Protein AF-A0A134CHR6-F1 (afdb_monomer_lite)

Radius of gyration: 23.09 Å; chains: 1; bounding box: 56×36×62 Å

pLDDT: mean 74.81, std 18.16, range [33.66, 97.81]

Sequence (173 aa):
MKSKNNFKIGDRVRVVSLPNSFNTENSKIRPGMTGTVKEIIKGCIGIEFDEYMGGHDGNSWLWSGKKGYCWNVTYECLEKIDKMKKEVIEETKAERIGTDKEVINHPSHYTSGKVECIDAIESATNRLQGLEAVCTANIIKYVWRWKFKNGVEDLEKASWYLNKLIEQAKGEK

Secondary structure (DSSP, 8-state):
--------TT-EEEE----TT---TT----TT-EEEEEEEETTEEEEEESS--S-BS--TTT--PPTTTEEEEEGGGEEE--HHHHHHHHHHHHTT---HHHHHHS-TTT-SSSS-HHHHHHHHHTT--HHHHHHHHHHHHHHHHGGGTTTHHHHHHHHHHHHHHHHHHHH--

Structure (mmCIF, N/CA/C/O backbone):
data_AF-A0A134CHR6-F1
#
_entry.id   AF-A0A134CHR6-F1
#
loop_
_atom_site.group_PDB
_atom_site.id
_atom_site.type_symbol
_atom_site.label_atom_id
_atom_site.label_alt_id
_atom_site.label_comp_id
_atom_site.label_asym_id
_atom_site.label_entity_id
_atom_site.label_seq_id
_atom_site.pdbx_PDB_ins_code
_atom_site.Cartn_x
_atom_site.Cartn_y
_atom_site.Cartn_z
_atom_site.occupancy
_atom_site.B_iso_or_equiv
_atom_site.auth_seq_id
_atom_site.auth_comp_id
_atom_site.auth_asym_id
_atom_site.auth_atom_id
_atom_site.pdbx_PDB_model_num
ATOM 1 N N . MET A 1 1 ? 16.343 -25.134 -1.761 1.00 33.66 1 MET A N 1
ATOM 2 C CA . MET A 1 1 ? 16.947 -24.877 -3.089 1.00 33.66 1 MET A CA 1
ATOM 3 C C . MET A 1 1 ? 15.904 -24.208 -3.976 1.00 33.66 1 MET A C 1
ATOM 5 O O . MET A 1 1 ? 15.005 -24.896 -4.437 1.00 33.66 1 MET A O 1
ATOM 9 N N . LYS A 1 2 ? 15.948 -22.878 -4.149 1.00 36.88 2 LYS A N 1
ATOM 10 C CA . LYS A 1 2 ? 15.078 -22.187 -5.120 1.00 36.88 2 LYS A CA 1
ATOM 11 C C . LYS A 1 2 ? 15.590 -22.487 -6.534 1.00 36.88 2 LYS A C 1
ATOM 13 O O . LYS A 1 2 ? 16.799 -22.498 -6.756 1.00 36.88 2 LYS A O 1
ATOM 18 N N . SER A 1 3 ? 14.675 -22.834 -7.436 1.00 38.84 3 SER A N 1
ATOM 19 C CA . SER A 1 3 ? 14.962 -23.314 -8.788 1.00 38.84 3 SER A CA 1
ATOM 20 C C . SER A 1 3 ? 15.835 -22.335 -9.566 1.00 38.84 3 SER A C 1
ATOM 22 O O . SER A 1 3 ? 15.610 -21.129 -9.529 1.00 38.84 3 SER A O 1
ATOM 24 N N . LYS A 1 4 ? 16.812 -22.872 -10.302 1.00 47.97 4 LYS A N 1
ATOM 25 C CA . LYS A 1 4 ? 17.624 -22.134 -11.272 1.00 47.97 4 LYS A CA 1
ATOM 26 C C . LYS A 1 4 ? 16.699 -21.399 -12.251 1.00 47.97 4 LYS A C 1
ATOM 28 O O . LYS A 1 4 ? 16.088 -22.033 -13.108 1.00 47.97 4 LYS A O 1
ATOM 33 N N . ASN A 1 5 ? 16.588 -20.077 -12.126 1.00 59.72 5 ASN A N 1
ATOM 34 C CA . ASN A 1 5 ? 15.991 -19.244 -13.165 1.00 59.72 5 ASN A CA 1
ATOM 35 C C . ASN A 1 5 ? 16.893 -19.352 -14.406 1.00 59.72 5 ASN A C 1
ATOM 37 O O . ASN A 1 5 ? 17.971 -18.766 -14.458 1.00 59.72 5 ASN A O 1
ATOM 41 N N . ASN A 1 6 ? 16.492 -20.168 -15.384 1.00 74.44 6 ASN A N 1
ATOM 42 C CA . ASN A 1 6 ? 17.239 -20.374 -16.628 1.00 74.44 6 ASN A CA 1
ATOM 43 C C . ASN A 1 6 ? 17.055 -19.165 -17.556 1.00 74.44 6 ASN A C 1
ATOM 45 O O . ASN A 1 6 ? 16.192 -19.192 -18.436 1.00 74.44 6 ASN A O 1
ATOM 49 N N . PHE A 1 7 ? 17.824 -18.098 -17.353 1.00 84.44 7 PHE A N 1
ATOM 50 C CA . PHE A 1 7 ? 17.874 -16.951 -18.266 1.00 84.44 7 PHE A CA 1
ATOM 51 C C . PHE A 1 7 ? 18.529 -17.317 -19.603 1.00 84.44 7 PHE A C 1
ATOM 53 O O . PHE A 1 7 ? 19.385 -18.199 -19.669 1.00 84.44 7 PHE A O 1
ATOM 60 N N . LYS A 1 8 ? 18.105 -16.644 -20.670 1.00 88.19 8 LYS A N 1
ATOM 61 C CA . LYS A 1 8 ? 18.651 -16.741 -22.026 1.00 88.19 8 LYS A CA 1
ATOM 62 C C . LYS A 1 8 ? 18.978 -15.344 -22.545 1.00 88.19 8 LYS A C 1
ATOM 64 O O . LYS A 1 8 ? 18.344 -14.366 -22.156 1.00 88.19 8 LYS A O 1
ATOM 69 N N . ILE A 1 9 ? 19.954 -15.258 -23.447 1.00 86.44 9 ILE A N 1
ATOM 70 C CA . ILE A 1 9 ? 20.222 -14.025 -24.195 1.00 86.44 9 ILE A CA 1
ATOM 71 C C . ILE A 1 9 ? 18.943 -13.615 -24.936 1.00 86.44 9 ILE A C 1
ATOM 73 O O . ILE A 1 9 ? 18.289 -14.447 -25.562 1.00 86.44 9 ILE A O 1
ATOM 77 N N . GLY A 1 10 ? 18.582 -12.339 -24.829 1.00 85.75 10 GLY A N 1
ATOM 78 C CA . GLY A 1 10 ? 17.349 -11.768 -25.365 1.00 85.75 10 GLY A CA 1
ATOM 79 C C . GLY A 1 10 ? 16.171 -11.766 -24.388 1.00 85.75 10 GLY A C 1
ATOM 80 O O . GLY A 1 10 ? 15.180 -11.087 -24.660 1.00 85.75 10 GLY A O 1
ATOM 81 N N . ASP A 1 11 ? 16.261 -12.456 -23.245 1.00 89.94 11 ASP A N 1
ATOM 82 C CA . ASP A 1 11 ? 15.199 -12.407 -22.241 1.00 89.94 11 ASP A CA 1
ATOM 83 C C . ASP A 1 11 ? 15.033 -10.985 -21.701 1.00 89.94 11 ASP A C 1
ATOM 85 O O . ASP A 1 11 ? 15.998 -10.279 -21.389 1.00 89.94 11 ASP A O 1
ATOM 89 N N . ARG A 1 12 ? 13.776 -10.579 -21.538 1.00 91.06 12 ARG A N 1
ATOM 90 C CA . ARG A 1 12 ? 13.424 -9.367 -20.808 1.00 91.06 12 ARG A CA 1
ATOM 91 C C . ARG A 1 12 ? 13.438 -9.671 -19.325 1.00 91.06 12 ARG A C 1
ATOM 93 O O . ARG A 1 12 ? 12.853 -10.662 -18.894 1.00 91.06 12 ARG A O 1
ATOM 100 N N . VAL A 1 13 ? 14.093 -8.820 -18.551 1.00 88.94 13 VAL A N 1
ATOM 101 C CA . VAL A 1 13 ? 14.262 -9.022 -17.113 1.00 88.94 13 VAL A CA 1
ATOM 102 C C . VAL A 1 13 ? 13.966 -7.754 -16.333 1.00 88.94 13 VAL A C 1
ATOM 104 O O . VAL A 1 13 ? 14.090 -6.643 -16.853 1.00 88.94 13 VAL A O 1
ATOM 107 N N . ARG A 1 14 ? 13.548 -7.938 -15.083 1.00 89.38 14 ARG A N 1
ATOM 108 C CA . ARG A 1 14 ? 13.320 -6.883 -14.098 1.00 89.38 14 ARG A CA 1
ATOM 109 C C . ARG A 1 14 ? 14.207 -7.123 -12.885 1.00 89.38 14 ARG A C 1
ATOM 111 O O . ARG A 1 14 ? 14.271 -8.248 -12.394 1.00 89.38 14 ARG A O 1
ATOM 118 N N . VAL A 1 15 ? 14.826 -6.062 -12.379 1.00 85.25 15 VAL A N 1
ATOM 119 C CA . VAL A 1 15 ? 15.524 -6.079 -11.089 1.00 85.25 15 VAL A CA 1
ATOM 120 C C . VAL A 1 15 ? 14.487 -6.107 -9.971 1.00 85.25 15 VAL A C 1
ATOM 122 O O . VAL A 1 15 ? 13.649 -5.212 -9.894 1.00 85.25 15 VAL A O 1
ATOM 125 N N . VAL A 1 16 ? 14.517 -7.116 -9.108 1.00 82.50 16 VAL A N 1
ATOM 126 C CA . VAL A 1 16 ? 13.544 -7.280 -8.009 1.00 82.50 16 VAL A CA 1
ATOM 127 C C . VAL A 1 16 ? 14.128 -7.015 -6.631 1.00 82.50 16 VAL A C 1
ATOM 129 O O . VAL A 1 16 ? 13.401 -6.658 -5.709 1.00 82.50 16 VAL A O 1
ATOM 132 N N . SER A 1 17 ? 15.441 -7.139 -6.489 1.00 78.75 17 SER A N 1
ATOM 133 C CA . SER A 1 17 ? 16.155 -6.879 -5.244 1.00 78.75 17 SER A CA 1
ATOM 134 C C . SER A 1 17 ? 17.590 -6.470 -5.553 1.00 78.75 17 SER A C 1
ATOM 136 O O . SER A 1 17 ? 18.108 -6.774 -6.626 1.00 78.75 17 SER A O 1
ATOM 138 N N . LEU A 1 18 ? 18.236 -5.782 -4.614 1.00 68.25 18 LEU A N 1
ATOM 139 C CA . LEU A 1 18 ? 19.672 -5.521 -4.642 1.00 68.25 18 LEU A CA 1
ATOM 140 C C . LEU A 1 18 ? 20.262 -5.965 -3.294 1.00 68.25 18 LEU A C 1
ATOM 142 O O . LEU A 1 18 ? 19.664 -5.665 -2.259 1.00 68.25 18 LEU A O 1
ATOM 146 N N . PRO A 1 19 ? 21.390 -6.692 -3.265 1.00 58.78 19 PRO A N 1
ATOM 147 C CA . PRO A 1 19 ? 22.106 -6.990 -2.034 1.00 58.78 19 PRO A CA 1
ATOM 148 C C . PRO A 1 19 ? 22.611 -5.694 -1.394 1.00 58.78 19 PRO A C 1
ATOM 150 O O . PRO A 1 19 ? 23.057 -4.793 -2.099 1.00 58.78 19 PRO A O 1
ATOM 153 N N . ASN A 1 20 ? 22.647 -5.636 -0.062 1.00 49.12 20 ASN A N 1
ATOM 154 C CA . ASN A 1 20 ? 23.158 -4.480 0.693 1.00 49.12 20 ASN A CA 1
ATOM 155 C C . ASN A 1 20 ? 24.621 -4.102 0.363 1.00 49.12 20 ASN A C 1
ATOM 157 O O . ASN A 1 20 ? 25.067 -3.020 0.726 1.00 49.12 20 ASN A O 1
ATOM 161 N N . SER A 1 21 ? 25.370 -4.971 -0.326 1.00 49.97 21 SER A N 1
ATOM 162 C CA . SER A 1 21 ? 26.741 -4.736 -0.795 1.00 49.97 21 SER A CA 1
ATOM 163 C C . SER A 1 21 ? 26.839 -4.200 -2.232 1.00 49.97 21 SER A C 1
ATOM 165 O O . SER A 1 21 ? 27.949 -4.040 -2.736 1.00 49.97 21 SER A O 1
ATOM 167 N N . PHE A 1 22 ? 25.721 -3.924 -2.916 1.00 51.16 22 PHE A N 1
ATOM 168 C CA . PHE A 1 22 ? 25.711 -3.229 -4.211 1.00 51.16 22 PHE A CA 1
ATOM 169 C C . PHE A 1 22 ? 25.930 -1.726 -3.999 1.00 51.16 22 PHE A C 1
ATOM 171 O O . PHE A 1 22 ? 25.052 -0.903 -4.238 1.00 51.16 22 PHE A O 1
ATOM 178 N N . ASN A 1 23 ? 27.119 -1.364 -3.520 1.00 49.62 23 ASN A N 1
ATOM 179 C CA . ASN A 1 23 ? 27.569 0.017 -3.527 1.00 49.62 23 ASN A CA 1
ATOM 180 C C . ASN A 1 23 ? 28.508 0.188 -4.716 1.00 49.62 23 ASN A C 1
ATOM 182 O O . ASN A 1 23 ? 29.703 -0.085 -4.654 1.00 49.62 23 ASN A O 1
ATOM 186 N N . THR A 1 24 ? 27.930 0.546 -5.852 1.00 49.75 24 THR A N 1
ATOM 187 C CA . THR A 1 24 ? 28.692 0.921 -7.036 1.00 49.75 24 THR A CA 1
ATOM 188 C C . THR A 1 24 ? 28.584 2.428 -7.097 1.00 49.75 24 THR A C 1
ATOM 190 O O . THR A 1 24 ? 27.544 2.932 -7.509 1.00 49.75 24 THR A O 1
ATOM 193 N N . GLU A 1 25 ? 29.613 3.143 -6.649 1.00 50.12 25 GLU A N 1
ATOM 194 C CA . GLU A 1 25 ? 29.590 4.604 -6.457 1.00 50.12 25 GLU A CA 1
ATOM 195 C C . GLU A 1 25 ? 29.125 5.403 -7.697 1.00 50.12 25 GLU A C 1
ATOM 197 O O . GLU A 1 25 ? 28.752 6.564 -7.571 1.00 50.12 25 GLU A O 1
ATOM 202 N N . ASN A 1 26 ? 29.047 4.769 -8.878 1.00 54.59 26 ASN A N 1
ATOM 203 C CA . ASN A 1 26 ? 28.579 5.374 -10.125 1.00 54.59 26 ASN A CA 1
ATOM 204 C C . ASN A 1 26 ? 27.317 4.758 -10.763 1.00 54.59 26 ASN A C 1
ATOM 206 O O . ASN A 1 26 ? 26.737 5.402 -11.640 1.00 54.59 26 ASN A O 1
ATOM 210 N N . SER A 1 27 ? 26.859 3.562 -10.357 1.00 61.19 27 SER A N 1
ATOM 211 C CA . SER A 1 27 ? 25.683 2.925 -10.979 1.00 61.19 27 SER A CA 1
ATOM 212 C C . SER A 1 27 ? 24.412 3.115 -10.135 1.00 61.19 27 SER A C 1
ATOM 214 O O . SER A 1 27 ? 24.377 2.806 -8.948 1.00 61.19 27 SER A O 1
ATOM 216 N N . LYS A 1 28 ? 23.353 3.652 -10.753 1.00 76.44 28 LYS A N 1
ATOM 217 C CA . LYS A 1 28 ? 22.055 4.023 -10.153 1.00 76.44 28 LYS A CA 1
ATOM 218 C C . LYS A 1 28 ? 21.001 2.918 -10.292 1.00 76.44 28 LYS A C 1
ATOM 220 O O . LYS A 1 28 ? 19.813 3.201 -10.484 1.00 76.44 28 LYS A O 1
ATOM 225 N N . ILE A 1 29 ? 21.433 1.660 -10.264 1.00 77.56 29 ILE A N 1
ATOM 226 C CA . ILE A 1 29 ? 20.526 0.518 -10.400 1.00 77.56 29 ILE A CA 1
ATOM 227 C C . ILE A 1 29 ? 19.590 0.480 -9.193 1.00 77.56 29 ILE A C 1
ATOM 229 O O . ILE A 1 29 ? 20.018 0.659 -8.056 1.00 77.56 29 ILE A O 1
ATOM 233 N N . ARG A 1 30 ? 18.301 0.246 -9.443 1.00 81.19 30 ARG A N 1
ATOM 234 C CA . ARG A 1 30 ? 17.261 0.165 -8.410 1.00 81.19 30 ARG A CA 1
ATOM 235 C C . ARG A 1 30 ? 16.248 -0.937 -8.731 1.00 81.19 30 ARG A C 1
ATOM 237 O O . ARG A 1 30 ? 16.052 -1.247 -9.913 1.00 81.19 30 ARG A O 1
ATOM 244 N N . PRO A 1 31 ? 15.580 -1.521 -7.719 1.00 82.88 31 PRO A N 1
ATOM 245 C CA . PRO A 1 31 ? 14.458 -2.422 -7.955 1.00 82.88 31 PRO A CA 1
ATOM 246 C C . PRO A 1 31 ? 13.408 -1.783 -8.874 1.00 82.88 31 PRO A C 1
ATOM 248 O O . PRO A 1 31 ? 13.151 -0.582 -8.812 1.00 82.88 31 PRO A O 1
ATOM 251 N N . GLY A 1 32 ? 12.819 -2.588 -9.753 1.00 80.19 32 GLY A N 1
ATOM 252 C CA . GLY A 1 32 ? 11.858 -2.170 -10.770 1.00 80.19 32 GLY A CA 1
ATOM 253 C C . GLY A 1 32 ? 12.470 -1.869 -12.139 1.00 80.19 32 GLY A C 1
ATOM 254 O O . GLY A 1 32 ? 11.745 -1.953 -13.129 1.00 80.19 32 GLY A O 1
ATOM 255 N N . MET A 1 33 ? 13.778 -1.592 -12.229 1.00 87.12 33 MET A N 1
ATOM 256 C CA . MET A 1 33 ? 14.431 -1.346 -13.520 1.00 87.12 33 MET A CA 1
ATOM 257 C C . MET A 1 33 ? 14.356 -2.571 -14.428 1.00 87.12 33 MET A C 1
ATOM 259 O O . MET A 1 33 ? 14.527 -3.709 -13.981 1.00 87.12 33 MET A O 1
ATOM 263 N N . THR A 1 34 ? 14.116 -2.327 -15.712 1.00 91.31 34 THR A N 1
ATOM 264 C CA . THR A 1 34 ? 13.988 -3.368 -16.727 1.00 91.31 34 THR A CA 1
ATOM 265 C C . THR A 1 34 ? 15.083 -3.265 -17.774 1.00 91.31 34 THR A C 1
ATOM 267 O O . THR A 1 34 ? 15.649 -2.199 -18.021 1.00 91.31 34 THR A O 1
ATOM 270 N N . GLY A 1 35 ? 15.399 -4.402 -18.376 1.00 90.19 35 GLY A N 1
ATOM 271 C CA . GLY A 1 35 ? 16.420 -4.486 -19.402 1.00 90.19 35 GLY A CA 1
ATOM 272 C C . GLY A 1 35 ? 16.366 -5.803 -20.151 1.00 90.19 35 GLY A C 1
ATOM 273 O O . GLY A 1 35 ? 15.500 -6.655 -19.914 1.00 90.19 35 GLY A O 1
ATOM 274 N N . THR A 1 36 ? 17.291 -5.949 -21.085 1.00 91.62 36 THR A N 1
ATOM 275 C CA . THR A 1 36 ? 17.437 -7.150 -21.903 1.00 91.62 36 THR A CA 1
ATOM 276 C C . THR A 1 36 ? 18.726 -7.854 -21.518 1.00 91.62 36 THR A C 1
ATOM 278 O O . THR A 1 36 ? 19.791 -7.234 -21.507 1.00 91.62 36 THR A O 1
ATOM 281 N N . VAL A 1 37 ? 18.636 -9.150 -21.227 1.00 89.75 37 VAL A N 1
ATOM 282 C CA . VAL A 1 37 ? 19.809 -10.003 -21.015 1.00 89.75 37 VAL A CA 1
ATOM 283 C C . VAL A 1 37 ? 20.589 -10.076 -22.311 1.00 89.75 37 VAL A C 1
ATOM 285 O O . VAL A 1 37 ? 20.023 -10.478 -23.329 1.00 89.75 37 VAL A O 1
ATOM 288 N N . LYS A 1 38 ? 21.881 -9.755 -22.295 1.00 87.81 38 LYS A N 1
ATOM 289 C CA . LYS A 1 38 ? 22.722 -10.045 -23.463 1.00 87.81 38 LYS A CA 1
ATOM 290 C C . LYS A 1 38 ? 24.043 -10.720 -23.177 1.00 87.81 38 LYS A C 1
ATOM 292 O O . LYS A 1 38 ? 24.692 -11.165 -24.115 1.00 87.81 38 LYS A O 1
ATOM 297 N N . GLU A 1 39 ? 24.372 -10.914 -21.910 1.00 84.25 39 GLU A N 1
ATOM 298 C CA . GLU A 1 39 ? 25.486 -11.767 -21.535 1.00 84.25 39 GLU A CA 1
ATOM 299 C C . GLU A 1 39 ? 25.092 -12.632 -20.341 1.00 84.25 39 GLU A C 1
ATOM 301 O O . GLU A 1 39 ? 24.403 -12.181 -19.426 1.00 84.25 39 GLU A O 1
ATOM 306 N N . ILE A 1 40 ? 25.507 -13.896 -20.357 1.00 82.38 40 ILE A N 1
ATOM 307 C CA . ILE A 1 40 ? 25.319 -14.814 -19.235 1.00 82.38 40 ILE A CA 1
ATOM 308 C C . ILE A 1 40 ? 26.694 -15.342 -18.868 1.00 82.38 40 ILE A C 1
ATOM 310 O O . ILE A 1 40 ? 27.292 -16.128 -19.600 1.00 82.38 40 ILE A O 1
ATOM 314 N N . ILE A 1 41 ? 27.183 -14.899 -17.720 1.00 76.50 41 ILE A N 1
ATOM 315 C CA . ILE A 1 41 ? 28.463 -15.294 -17.147 1.00 76.50 41 ILE A CA 1
ATOM 316 C C . ILE A 1 41 ? 28.153 -16.169 -15.930 1.00 76.50 41 ILE A C 1
ATOM 318 O O . ILE A 1 41 ? 27.091 -16.067 -15.312 1.00 76.50 41 ILE A O 1
ATOM 322 N N . LYS A 1 42 ? 29.057 -17.074 -15.556 1.00 72.25 42 LYS A N 1
ATOM 323 C CA . LYS A 1 42 ? 28.864 -17.936 -14.383 1.00 72.25 42 LYS A CA 1
ATOM 324 C C . LYS A 1 42 ? 28.663 -17.084 -13.114 1.00 72.25 42 LYS A C 1
ATOM 326 O O . LYS A 1 42 ? 29.626 -16.572 -12.559 1.00 72.25 42 LYS A O 1
ATOM 331 N N . GLY A 1 43 ? 27.411 -16.956 -12.667 1.00 68.06 43 GLY A N 1
ATOM 332 C CA . GLY A 1 43 ? 27.010 -16.201 -11.471 1.00 68.06 43 GLY A CA 1
ATOM 333 C C . GLY A 1 43 ? 26.480 -14.780 -11.719 1.00 68.06 43 GLY A C 1
ATOM 334 O O . GLY A 1 43 ? 25.839 -14.230 -10.824 1.00 68.06 43 GLY A O 1
ATOM 335 N N . CYS A 1 44 ? 26.652 -14.215 -12.919 1.00 76.69 44 CYS A N 1
ATOM 336 C CA . CYS A 1 44 ? 26.243 -12.846 -13.255 1.00 76.69 44 CYS A CA 1
ATOM 337 C C . CYS A 1 44 ? 25.574 -12.775 -14.631 1.00 76.69 44 CYS A C 1
ATOM 339 O O . CYS A 1 44 ? 25.899 -13.530 -15.543 1.00 76.69 44 CYS A O 1
ATOM 341 N N . ILE A 1 45 ? 24.657 -11.832 -14.795 1.00 84.44 45 ILE A N 1
ATOM 342 C CA . ILE A 1 45 ? 23.917 -11.596 -16.030 1.00 84.44 45 ILE A CA 1
ATOM 343 C C . ILE A 1 45 ? 24.192 -10.166 -16.476 1.00 84.44 45 ILE A C 1
ATOM 345 O O . ILE A 1 45 ? 23.891 -9.219 -15.749 1.00 84.44 45 ILE A O 1
ATOM 349 N N . GLY A 1 46 ? 24.764 -10.026 -17.667 1.00 86.62 46 GLY A N 1
ATOM 350 C CA . GLY A 1 46 ? 24.960 -8.745 -18.325 1.00 86.62 46 GLY A CA 1
ATOM 351 C C . GLY A 1 46 ? 23.644 -8.270 -18.920 1.00 86.62 46 GLY A C 1
ATOM 352 O O . GLY A 1 46 ? 23.048 -8.942 -19.771 1.00 86.62 46 GLY A O 1
ATOM 353 N N . ILE A 1 47 ? 23.184 -7.114 -18.456 1.00 86.94 47 ILE A N 1
ATOM 354 C CA . ILE A 1 47 ? 21.911 -6.513 -18.846 1.00 86.94 47 ILE A CA 1
ATOM 355 C C . ILE A 1 47 ? 22.177 -5.162 -19.486 1.00 86.94 47 ILE A C 1
ATOM 357 O O . ILE A 1 47 ? 22.891 -4.336 -18.923 1.00 86.94 47 ILE A O 1
ATOM 361 N N . GLU A 1 48 ? 21.549 -4.931 -20.635 1.00 89.75 48 GLU A N 1
ATOM 362 C CA . GLU A 1 48 ? 21.351 -3.585 -21.169 1.00 89.75 48 GLU A CA 1
ATOM 363 C C . GLU A 1 48 ? 19.995 -3.079 -20.683 1.00 89.75 48 GLU A C 1
ATOM 365 O O . GLU A 1 48 ? 18.945 -3.605 -21.067 1.00 89.75 48 GLU A O 1
ATOM 370 N N . PHE A 1 49 ? 20.030 -2.104 -19.784 1.00 89.19 49 PHE A N 1
ATOM 371 C CA . PHE A 1 49 ? 18.856 -1.468 -19.210 1.00 89.19 49 PHE A CA 1
ATOM 372 C C . PHE A 1 49 ? 18.173 -0.553 -20.221 1.00 89.19 49 PHE A C 1
ATOM 374 O O . PHE A 1 49 ? 18.809 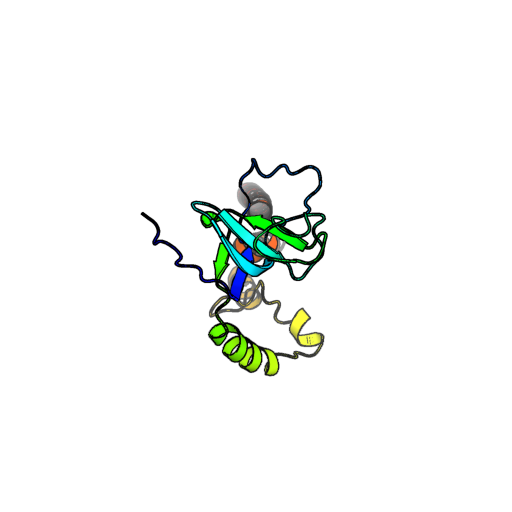0.006 -21.114 1.00 89.19 49 PHE A O 1
ATOM 381 N N . ASP A 1 50 ? 16.865 -0.376 -20.056 1.00 87.00 50 ASP A N 1
ATOM 382 C CA . ASP A 1 50 ? 16.109 0.563 -20.891 1.00 87.00 50 ASP A CA 1
ATOM 383 C C . ASP A 1 50 ? 16.392 2.020 -20.505 1.00 87.00 50 ASP A C 1
ATOM 385 O O . ASP A 1 50 ? 16.301 2.922 -21.335 1.00 87.00 50 ASP A O 1
ATOM 389 N N . GLU A 1 51 ? 16.748 2.239 -19.239 1.00 85.81 51 GLU A N 1
ATOM 390 C CA . GLU A 1 51 ? 17.046 3.546 -18.668 1.00 85.81 51 GLU A CA 1
ATOM 391 C C . GLU A 1 51 ? 18.536 3.694 -18.367 1.00 85.81 51 GLU A C 1
ATOM 393 O O . GLU A 1 51 ? 19.216 2.738 -17.983 1.00 85.81 51 GLU A O 1
ATOM 398 N N . TYR A 1 52 ? 19.030 4.927 -18.491 1.00 83.31 52 TYR A N 1
ATOM 399 C CA . TYR A 1 52 ? 20.398 5.262 -18.125 1.00 83.31 52 TYR A CA 1
ATOM 400 C C . TYR A 1 52 ? 20.595 5.043 -16.628 1.00 83.31 52 TYR A C 1
ATOM 402 O O . TYR A 1 52 ? 19.875 5.615 -15.805 1.00 83.31 52 TYR A O 1
ATOM 410 N N . MET A 1 53 ? 21.608 4.262 -16.267 1.00 82.19 53 MET A N 1
ATOM 411 C CA . MET A 1 53 ? 21.948 4.012 -14.867 1.00 82.19 53 MET A CA 1
ATOM 412 C C . MET A 1 53 ? 23.405 4.340 -14.538 1.00 82.19 53 MET A C 1
ATOM 414 O O . MET A 1 53 ? 23.826 4.074 -13.425 1.00 82.19 53 MET A O 1
ATOM 418 N N . GLY A 1 54 ? 24.171 4.962 -15.441 1.00 76.88 54 GLY A N 1
ATOM 419 C CA . GLY A 1 54 ? 25.555 5.369 -15.153 1.00 76.88 54 GLY A CA 1
ATOM 420 C C . GLY A 1 54 ? 26.565 4.220 -15.147 1.00 76.88 54 GLY A C 1
ATOM 421 O O . GLY A 1 54 ? 27.634 4.335 -14.558 1.00 76.88 54 GLY A O 1
ATOM 422 N N . GLY A 1 55 ? 26.223 3.105 -15.788 1.00 74.19 55 GLY A N 1
ATOM 423 C CA . GLY A 1 55 ? 27.100 1.947 -15.905 1.00 74.19 55 GLY A CA 1
ATOM 424 C C . GLY A 1 55 ? 28.094 2.053 -17.055 1.00 74.19 55 GLY A C 1
ATOM 425 O O . GLY A 1 55 ? 28.396 3.132 -17.562 1.00 74.19 55 GLY A O 1
ATOM 426 N N . HIS A 1 56 ? 28.606 0.910 -17.490 1.00 73.06 56 HIS A N 1
ATOM 427 C CA . HIS A 1 56 ? 29.571 0.845 -18.582 1.00 73.06 56 HIS A CA 1
ATOM 428 C C . HIS A 1 56 ? 28.861 0.684 -19.942 1.00 73.06 56 HIS A C 1
ATOM 430 O O . HIS A 1 56 ? 27.632 0.761 -20.046 1.00 73.06 56 HIS A O 1
ATOM 436 N N . ASP A 1 57 ? 29.633 0.531 -21.009 1.00 66.00 57 ASP A N 1
ATOM 437 C CA . ASP A 1 57 ? 29.207 0.304 -22.399 1.00 66.00 57 ASP A CA 1
ATOM 438 C C . ASP A 1 57 ? 29.139 -1.186 -22.792 1.00 66.00 57 ASP A C 1
ATOM 440 O O . ASP A 1 57 ? 28.887 -1.519 -23.947 1.00 66.00 57 ASP A O 1
ATOM 444 N N . GLY A 1 58 ? 29.297 -2.089 -21.820 1.00 59.12 58 GLY A N 1
ATOM 445 C CA . GLY A 1 58 ? 29.402 -3.540 -22.029 1.00 59.12 58 GLY A CA 1
ATOM 446 C C . GLY A 1 58 ? 30.818 -4.056 -21.752 1.00 59.12 58 GLY A C 1
ATOM 447 O O . GLY A 1 58 ? 31.720 -3.274 -21.460 1.00 59.12 58 GLY A O 1
ATOM 448 N N . ASN A 1 59 ? 31.020 -5.376 -21.750 1.00 56.16 59 ASN A N 1
ATOM 449 C CA . ASN A 1 59 ? 32.369 -5.951 -21.708 1.00 56.16 59 ASN A CA 1
ATOM 450 C C . ASN A 1 59 ? 32.921 -5.950 -23.138 1.00 56.16 59 ASN A C 1
ATOM 452 O O . ASN A 1 59 ? 32.331 -6.562 -24.027 1.00 56.16 59 ASN A O 1
ATOM 456 N N . SER A 1 60 ? 34.046 -5.258 -23.322 1.00 48.78 60 SER A N 1
ATOM 457 C CA . SER A 1 60 ? 34.669 -4.776 -24.572 1.00 48.78 60 SER A CA 1
ATOM 458 C C . SER A 1 60 ? 35.010 -5.821 -25.667 1.00 48.78 60 SER A C 1
ATOM 460 O O . SER A 1 60 ? 35.779 -5.526 -26.572 1.00 48.78 60 SER A O 1
ATOM 462 N N . TRP A 1 61 ? 34.451 -7.037 -25.628 1.00 49.19 61 TRP A N 1
ATOM 463 C CA . TRP A 1 61 ? 34.763 -8.125 -26.567 1.00 49.19 61 TRP A CA 1
ATOM 464 C C . TRP A 1 61 ? 33.566 -8.960 -27.057 1.00 49.19 61 TRP A C 1
ATOM 466 O O . TRP A 1 61 ? 33.705 -9.641 -28.068 1.00 49.19 61 TRP A O 1
ATOM 476 N N . LEU A 1 62 ? 32.396 -8.924 -26.400 1.00 46.88 62 LEU A N 1
ATOM 477 C CA . LEU A 1 62 ? 31.253 -9.796 -26.751 1.00 46.88 62 LEU A CA 1
ATOM 478 C C . LEU A 1 62 ? 29.985 -9.057 -27.206 1.00 46.88 62 LEU A C 1
ATOM 480 O O . LEU A 1 62 ? 29.102 -9.676 -27.796 1.00 46.88 62 LEU A O 1
ATOM 484 N N . TRP A 1 63 ? 29.891 -7.746 -26.973 1.00 59.44 63 TRP A N 1
ATOM 485 C CA . TRP A 1 63 ? 28.749 -6.921 -27.372 1.00 59.44 63 TRP A CA 1
ATOM 486 C C . TRP A 1 63 ? 29.047 -5.428 -27.232 1.00 59.44 63 TRP A C 1
ATOM 488 O O . TRP A 1 63 ? 29.732 -5.007 -26.303 1.00 59.44 63 TRP A O 1
ATOM 498 N N . SER A 1 64 ? 28.492 -4.624 -28.141 1.00 63.84 64 SER A N 1
ATOM 499 C CA . SER A 1 64 ? 28.544 -3.158 -28.096 1.00 63.84 64 SER A CA 1
ATOM 500 C C . SER A 1 64 ? 27.231 -2.623 -27.532 1.00 63.84 64 SER A C 1
ATOM 502 O O . SER A 1 64 ? 26.293 -2.326 -28.275 1.00 63.84 64 SER A O 1
ATOM 504 N N . GLY A 1 65 ? 27.133 -2.575 -26.206 1.00 71.25 65 GLY A N 1
ATOM 505 C CA . GLY A 1 65 ? 25.970 -2.032 -25.520 1.00 71.25 65 GLY A CA 1
ATOM 506 C C . GLY A 1 65 ? 25.978 -0.501 -25.479 1.00 71.25 65 GLY A C 1
ATOM 507 O O . GLY A 1 65 ? 26.956 0.163 -25.825 1.00 71.25 65 GLY A O 1
ATOM 508 N N . LYS A 1 66 ? 24.864 0.104 -25.056 1.00 80.12 66 LYS A N 1
ATOM 509 C CA . LYS A 1 66 ? 24.803 1.566 -24.901 1.00 80.12 66 LYS A CA 1
ATOM 510 C C . LYS A 1 66 ? 25.623 1.999 -23.677 1.00 80.12 66 LYS A C 1
ATOM 512 O O . LYS A 1 66 ? 25.389 1.513 -22.569 1.00 80.12 66 LYS A O 1
ATOM 517 N N . LYS A 1 67 ? 26.543 2.956 -23.858 1.00 80.94 67 LYS A N 1
ATOM 518 C CA . LYS A 1 67 ? 27.348 3.543 -22.770 1.00 80.94 67 LYS A CA 1
ATOM 519 C C . LYS A 1 67 ? 26.455 4.105 -21.667 1.00 80.94 67 LYS A C 1
ATOM 521 O O . LYS A 1 67 ? 25.628 4.976 -21.930 1.00 80.94 67 LYS A O 1
ATOM 526 N N . GLY A 1 68 ? 26.628 3.615 -20.440 1.00 81.62 68 GLY A N 1
ATOM 527 C CA . GLY A 1 68 ? 25.810 4.023 -19.295 1.00 81.62 68 GLY A CA 1
ATOM 528 C C . GLY A 1 68 ? 24.559 3.177 -19.060 1.00 81.62 68 GLY A C 1
ATOM 529 O O . GLY A 1 68 ? 23.852 3.419 -18.080 1.00 81.62 68 GLY A O 1
ATOM 530 N N . TYR A 1 69 ? 24.289 2.195 -19.927 1.00 86.81 69 TYR A N 1
ATOM 531 C CA . TYR A 1 69 ? 23.104 1.328 -19.883 1.00 86.81 69 TYR A CA 1
ATOM 532 C C . TYR A 1 69 ? 23.449 -0.143 -19.636 1.00 86.81 69 TYR A C 1
ATOM 534 O O . TYR A 1 69 ? 22.541 -0.927 -19.386 1.00 86.81 69 TYR A O 1
ATOM 542 N N . CYS A 1 70 ? 24.729 -0.523 -19.618 1.00 85.00 70 CYS A N 1
ATOM 543 C CA . CYS A 1 70 ? 25.128 -1.907 -19.371 1.00 85.00 70 CYS A CA 1
ATOM 544 C C . CYS A 1 70 ? 25.672 -2.120 -17.956 1.00 85.00 70 CYS A C 1
ATOM 546 O O . CYS A 1 70 ? 26.493 -1.334 -17.473 1.00 85.00 70 CYS A O 1
ATOM 548 N N . TRP A 1 71 ? 25.203 -3.180 -17.293 1.00 84.38 71 TRP A N 1
ATOM 549 C CA . TRP A 1 71 ? 25.736 -3.623 -16.003 1.00 84.38 71 TRP A CA 1
ATOM 550 C C . TRP A 1 71 ? 25.536 -5.123 -15.774 1.00 84.38 71 TRP A C 1
ATOM 552 O O . TRP A 1 71 ? 24.615 -5.732 -16.322 1.00 84.38 71 TRP A O 1
ATOM 562 N N . ASN A 1 72 ? 26.371 -5.702 -14.910 1.00 82.69 72 ASN A N 1
ATOM 563 C CA . ASN A 1 72 ? 26.273 -7.094 -14.484 1.00 82.69 72 ASN A CA 1
ATOM 564 C C . ASN A 1 72 ? 25.481 -7.221 -13.179 1.00 82.69 72 ASN A C 1
ATOM 566 O O . ASN A 1 72 ? 25.861 -6.664 -12.150 1.00 82.69 72 ASN A O 1
ATOM 570 N N . VAL A 1 73 ? 24.397 -7.992 -13.208 1.00 79.12 73 VAL A N 1
ATOM 571 C CA . VAL A 1 73 ? 23.520 -8.231 -12.054 1.00 79.12 73 VAL A CA 1
ATOM 572 C C . VAL A 1 73 ? 23.478 -9.725 -11.737 1.00 79.12 73 VAL A C 1
ATOM 574 O O . VAL A 1 73 ? 23.484 -10.563 -12.636 1.00 79.12 73 VAL A O 1
ATOM 577 N N . THR A 1 74 ? 23.457 -10.089 -10.457 1.00 81.06 74 THR A N 1
ATOM 578 C CA . THR A 1 74 ? 23.374 -11.495 -10.038 1.00 81.06 74 THR A CA 1
ATOM 579 C C . THR A 1 74 ? 21.993 -12.079 -10.345 1.00 81.06 74 THR A C 1
ATOM 581 O O . THR A 1 74 ? 20.975 -11.388 -10.307 1.00 81.06 74 THR A O 1
ATOM 584 N N . TYR A 1 75 ? 21.936 -13.381 -10.634 1.00 78.44 75 TYR A N 1
ATOM 585 C CA . TYR A 1 75 ? 20.691 -14.073 -11.006 1.00 78.44 75 TYR A CA 1
ATOM 586 C C . TYR A 1 75 ? 19.591 -13.976 -9.933 1.00 78.44 75 TYR A C 1
ATOM 588 O O . TYR A 1 75 ? 18.409 -14.031 -10.256 1.00 78.44 75 TYR A O 1
ATOM 596 N N . GLU A 1 76 ? 19.976 -13.824 -8.665 1.00 80.31 76 GLU A N 1
ATOM 597 C CA . GLU A 1 76 ? 19.066 -13.723 -7.513 1.00 80.31 76 GLU A CA 1
ATOM 598 C C . GLU A 1 76 ? 18.289 -12.405 -7.484 1.00 80.31 76 GLU A C 1
ATOM 600 O O . GLU A 1 76 ? 17.231 -12.320 -6.863 1.00 80.31 76 GLU A O 1
ATOM 605 N N . CYS A 1 77 ? 18.798 -11.394 -8.184 1.00 81.44 77 CYS A N 1
ATOM 606 C CA . CYS A 1 77 ? 18.235 -10.054 -8.237 1.00 81.44 77 CYS A CA 1
ATOM 607 C C . CYS A 1 77 ? 17.272 -9.854 -9.406 1.00 81.44 77 CYS A C 1
ATOM 609 O O . CYS A 1 77 ? 16.789 -8.740 -9.602 1.00 81.44 77 CYS A O 1
ATOM 611 N N . LEU A 1 78 ? 17.012 -10.896 -10.202 1.00 81.06 78 LEU A N 1
ATOM 612 C CA . LEU A 1 78 ? 16.337 -10.784 -11.490 1.00 81.06 78 LEU A CA 1
ATOM 613 C C . LEU A 1 78 ? 15.131 -11.714 -11.602 1.00 81.06 78 LEU A C 1
ATOM 615 O O . LEU A 1 78 ? 15.167 -12.880 -11.207 1.00 81.06 78 LEU A O 1
ATOM 619 N N . GLU A 1 79 ? 14.087 -11.211 -12.252 1.00 86.69 79 GLU A N 1
ATOM 620 C CA . GLU A 1 79 ? 12.935 -11.989 -12.707 1.00 86.69 79 GLU A CA 1
ATOM 621 C C . GLU A 1 79 ? 12.722 -11.804 -14.209 1.00 86.69 79 GLU A C 1
ATOM 623 O O . GLU A 1 79 ? 12.951 -10.717 -14.746 1.00 86.69 79 GLU A O 1
ATOM 628 N N . LYS A 1 80 ? 12.264 -12.857 -14.900 1.00 87.62 80 LYS A N 1
ATOM 629 C CA . LYS A 1 80 ? 11.879 -12.760 -16.312 1.00 87.62 80 LYS A CA 1
ATOM 630 C C . LYS A 1 80 ? 10.565 -12.009 -16.471 1.00 87.62 80 LYS A C 1
ATOM 632 O O . LYS A 1 80 ? 9.604 -12.221 -15.734 1.00 87.62 80 LYS A O 1
ATOM 637 N N . ILE A 1 81 ? 10.514 -11.179 -17.499 1.00 83.81 81 ILE A N 1
ATOM 638 C CA . ILE A 1 81 ? 9.302 -10.536 -17.980 1.00 83.81 81 ILE A CA 1
ATOM 639 C C . ILE A 1 81 ? 8.793 -11.386 -19.144 1.00 83.81 81 ILE A C 1
ATOM 641 O O . ILE A 1 81 ? 9.204 -11.198 -20.289 1.00 83.81 81 ILE A O 1
ATOM 645 N N . ASP A 1 82 ? 7.911 -12.339 -18.851 1.00 75.56 82 ASP A N 1
ATOM 646 C CA . ASP A 1 82 ? 7.265 -13.128 -19.898 1.00 75.56 82 ASP A CA 1
ATOM 647 C C . ASP A 1 82 ? 6.341 -12.226 -20.724 1.00 75.56 82 ASP A C 1
ATOM 649 O O . ASP A 1 82 ? 5.432 -11.588 -20.185 1.00 75.56 82 ASP A O 1
ATOM 653 N N . LYS A 1 83 ? 6.547 -12.194 -22.049 1.00 55.53 83 LYS A N 1
ATOM 654 C CA . LYS A 1 83 ? 5.681 -11.477 -23.008 1.00 55.53 83 LYS A CA 1
ATOM 655 C C . LY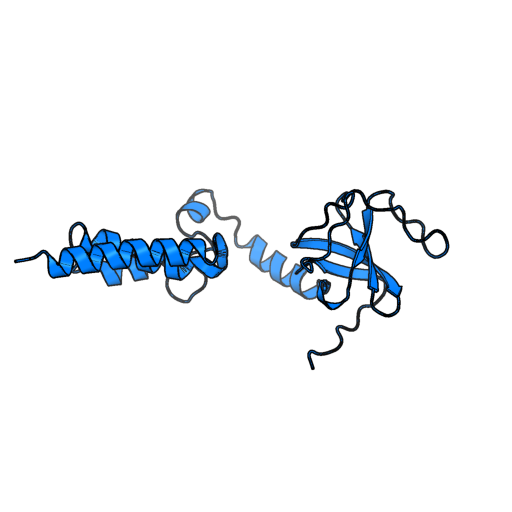S A 1 83 ? 4.198 -11.832 -22.838 1.00 55.53 83 LYS A C 1
ATOM 657 O O . LYS A 1 83 ? 3.354 -10.962 -22.996 1.00 55.53 83 LYS A O 1
ATOM 662 N N . MET A 1 84 ? 3.903 -13.061 -22.411 1.00 48.25 84 MET A N 1
ATOM 663 C CA . MET A 1 84 ? 2.543 -13.556 -22.171 1.00 48.25 84 MET A CA 1
ATOM 664 C C . MET A 1 84 ? 1.831 -12.846 -21.007 1.00 48.25 84 MET A C 1
ATOM 666 O O . MET A 1 84 ? 0.609 -12.785 -20.981 1.00 48.25 84 MET A O 1
ATOM 670 N N . LYS A 1 85 ? 2.573 -12.234 -20.070 1.00 49.94 85 LYS A N 1
ATOM 671 C CA . LYS A 1 85 ? 1.976 -11.345 -19.063 1.00 49.94 85 LYS A CA 1
ATOM 672 C C . LYS A 1 85 ? 1.652 -9.969 -19.637 1.00 49.94 85 LYS A C 1
ATOM 674 O O . LYS A 1 85 ? 0.819 -9.291 -19.065 1.00 49.94 85 LYS A O 1
ATOM 679 N N . LYS A 1 86 ? 2.284 -9.535 -20.731 1.00 44.78 86 LYS A N 1
ATOM 680 C CA . LYS A 1 86 ? 2.087 -8.189 -21.282 1.00 44.78 86 LYS A CA 1
ATOM 681 C C . LYS A 1 86 ? 0.762 -8.065 -22.040 1.00 44.78 86 LYS A C 1
ATOM 683 O O . LYS A 1 86 ? 0.068 -7.096 -21.791 1.00 44.78 86 LYS A O 1
ATOM 688 N N . GLU A 1 87 ? 0.377 -9.070 -22.832 1.00 45.84 87 GLU A N 1
ATOM 689 C CA . GLU A 1 87 ? -0.916 -9.091 -23.547 1.00 45.84 87 GLU A CA 1
ATOM 690 C C . GLU A 1 87 ? -2.102 -9.260 -22.583 1.00 45.84 87 GLU A C 1
ATOM 692 O O . GLU A 1 87 ? -3.050 -8.485 -22.639 1.00 45.84 87 GLU A O 1
ATOM 697 N N . VAL A 1 88 ? -1.985 -10.150 -21.587 1.00 49.31 88 VAL A N 1
ATOM 698 C CA . VAL A 1 88 ? -2.993 -10.286 -20.516 1.00 49.31 88 VAL A CA 1
ATOM 699 C C . VAL A 1 88 ? -3.094 -9.008 -19.669 1.00 49.31 88 VAL A C 1
ATOM 701 O O . VAL A 1 88 ? -4.183 -8.646 -19.228 1.00 49.31 88 VAL A O 1
ATOM 704 N N . ILE A 1 89 ? -1.982 -8.290 -19.446 1.00 51.53 89 ILE A N 1
ATOM 705 C CA . ILE A 1 89 ? -1.976 -6.997 -18.736 1.00 51.53 89 ILE A CA 1
ATOM 706 C C . ILE A 1 89 ? -2.501 -5.854 -19.621 1.00 51.53 89 ILE A C 1
ATOM 708 O O . ILE A 1 89 ? -3.061 -4.910 -19.077 1.00 51.53 89 ILE A O 1
ATOM 712 N N . GLU A 1 90 ? -2.341 -5.899 -20.947 1.00 47.19 90 GLU A N 1
ATOM 713 C CA . GLU A 1 90 ? -2.837 -4.864 -21.868 1.00 47.19 90 GLU A CA 1
ATOM 714 C C . GLU A 1 90 ? -4.344 -4.973 -22.112 1.00 47.19 90 GLU A C 1
ATOM 716 O O . GLU A 1 90 ? -5.017 -3.948 -22.023 1.00 47.19 90 GLU A O 1
ATOM 721 N N . GLU A 1 91 ? -4.900 -6.178 -22.282 1.00 45.97 91 GLU A N 1
ATOM 722 C CA . GLU A 1 91 ? -6.362 -6.369 -22.325 1.00 45.97 91 GLU A CA 1
ATOM 723 C C . GLU A 1 91 ? -7.017 -5.998 -20.984 1.00 45.97 91 GLU A C 1
ATOM 725 O O . GLU A 1 91 ? -8.028 -5.301 -20.964 1.00 45.97 91 GLU A O 1
ATOM 730 N N . THR A 1 92 ? -6.390 -6.329 -19.846 1.00 45.12 92 THR A N 1
ATOM 731 C CA . THR A 1 92 ? -6.898 -5.911 -18.520 1.00 45.12 92 THR A CA 1
ATOM 732 C C . THR A 1 92 ? -6.631 -4.436 -18.178 1.00 45.12 92 THR A C 1
ATOM 734 O O . THR A 1 92 ? -7.299 -3.886 -17.300 1.00 45.12 92 THR A O 1
ATOM 737 N N . LYS A 1 93 ? -5.687 -3.759 -18.853 1.00 42.84 93 LYS A N 1
ATOM 738 C CA . LYS A 1 93 ? -5.479 -2.300 -18.733 1.00 42.84 93 LYS A CA 1
ATOM 739 C C . LYS A 1 93 ? -6.417 -1.497 -19.621 1.00 42.84 93 LYS A C 1
ATOM 741 O O . LYS A 1 93 ? -6.810 -0.408 -19.209 1.00 42.84 93 LYS A O 1
ATOM 746 N N . ALA A 1 94 ? -6.747 -1.992 -20.812 1.00 45.16 94 ALA A N 1
ATOM 747 C CA . ALA A 1 94 ? -7.641 -1.303 -21.738 1.00 45.16 94 ALA A CA 1
ATOM 748 C C . ALA A 1 94 ? -9.059 -1.147 -21.156 1.00 45.16 94 ALA A C 1
ATOM 750 O O . ALA A 1 94 ? -9.714 -0.145 -21.424 1.00 45.16 94 ALA A O 1
ATOM 751 N N . GLU A 1 95 ? -9.486 -2.054 -20.270 1.00 45.00 95 GLU A N 1
ATOM 752 C CA . GLU A 1 95 ? -10.750 -1.926 -19.528 1.00 45.00 95 GLU A CA 1
ATOM 753 C C . GLU A 1 95 ? -10.696 -0.963 -18.324 1.00 45.00 95 GLU A C 1
ATOM 755 O O . GLU A 1 95 ? -11.733 -0.672 -17.738 1.00 45.00 95 GLU A O 1
ATOM 760 N N . ARG A 1 96 ? -9.524 -0.433 -17.935 1.00 44.97 96 ARG A N 1
ATOM 761 C CA . ARG A 1 96 ? -9.372 0.435 -16.748 1.00 44.97 96 ARG A CA 1
ATOM 762 C C . ARG A 1 96 ? -8.728 1.786 -17.046 1.00 44.97 96 ARG A C 1
ATOM 764 O O . ARG A 1 96 ? -7.901 2.268 -16.270 1.00 44.97 96 ARG A O 1
ATOM 771 N N . ILE A 1 97 ? -9.143 2.451 -18.122 1.00 46.62 97 ILE A N 1
ATOM 772 C CA . ILE A 1 97 ? -9.100 3.922 -18.122 1.00 46.62 97 ILE A CA 1
ATOM 773 C C . ILE A 1 97 ? -10.345 4.394 -17.377 1.00 46.62 97 ILE A C 1
ATOM 775 O O . ILE A 1 97 ? -11.325 4.863 -17.952 1.00 46.62 97 ILE A O 1
ATOM 779 N N . GLY A 1 98 ? -10.292 4.218 -16.062 1.00 44.84 98 GLY A N 1
ATOM 780 C CA . GLY A 1 98 ? -11.196 4.889 -15.164 1.00 44.84 98 GLY A CA 1
ATOM 781 C C . GLY A 1 98 ? -10.971 6.385 -15.287 1.00 44.84 98 GLY A C 1
ATOM 782 O O . GLY A 1 98 ? -9.841 6.862 -15.172 1.00 44.84 98 GLY A O 1
ATOM 783 N N . THR A 1 99 ? -12.043 7.131 -15.547 1.00 41.69 99 THR A N 1
ATOM 784 C CA . THR A 1 99 ? -12.045 8.596 -15.411 1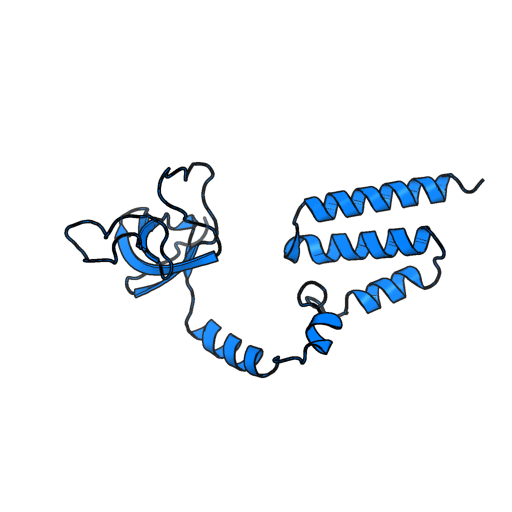.00 41.69 99 THR A CA 1
ATOM 785 C C . THR A 1 99 ? -11.414 8.989 -14.066 1.00 41.69 99 THR A C 1
ATOM 787 O O . THR A 1 99 ? -11.442 8.183 -13.143 1.00 41.69 99 THR A O 1
ATOM 790 N N . ASP A 1 100 ? -10.891 10.209 -13.897 1.00 46.69 100 ASP A N 1
ATOM 791 C CA . ASP A 1 100 ? -10.291 10.690 -12.626 1.00 46.69 100 ASP A CA 1
ATOM 792 C C . ASP A 1 100 ? -11.104 10.323 -11.357 1.00 46.69 100 ASP A C 1
ATOM 794 O O . ASP A 1 100 ? -10.555 10.151 -10.270 1.00 46.69 100 ASP A O 1
ATOM 798 N N . LYS A 1 101 ? -12.422 10.131 -11.502 1.00 42.62 101 LYS A N 1
ATOM 799 C CA . LYS A 1 101 ? -13.331 9.636 -10.461 1.00 42.62 101 LYS A CA 1
ATOM 800 C C . LYS A 1 101 ? -13.031 8.207 -9.971 1.00 42.62 101 LYS A C 1
ATOM 802 O O . LYS A 1 101 ? -13.212 7.942 -8.789 1.00 42.62 101 LYS A O 1
ATOM 807 N N . GLU A 1 102 ? -12.573 7.285 -10.814 1.00 45.09 102 GLU A N 1
ATOM 808 C CA . GLU A 1 102 ? -12.272 5.898 -10.416 1.00 45.09 102 GLU A CA 1
ATOM 809 C C . GLU A 1 102 ? -10.970 5.773 -9.619 1.00 45.09 102 GLU A C 1
ATOM 811 O O . GLU A 1 102 ? -10.906 4.969 -8.694 1.00 45.09 102 GLU A O 1
ATOM 816 N N . VAL A 1 103 ? -9.956 6.600 -9.899 1.00 49.50 103 VAL A N 1
ATOM 817 C CA . VAL A 1 103 ? -8.716 6.645 -9.094 1.00 49.50 103 VAL A CA 1
ATOM 818 C C . VAL A 1 103 ? -9.010 7.101 -7.661 1.00 49.50 103 VAL A C 1
ATOM 820 O O . VAL A 1 103 ? -8.365 6.647 -6.714 1.00 49.50 103 VAL A O 1
ATOM 823 N N . ILE A 1 104 ? -9.996 7.988 -7.508 1.00 53.59 104 ILE A N 1
ATOM 824 C CA . ILE A 1 104 ? -10.444 8.518 -6.219 1.00 53.59 104 ILE A CA 1
ATOM 825 C C . ILE A 1 104 ? -11.305 7.489 -5.475 1.00 53.59 104 ILE A C 1
ATOM 827 O O . ILE A 1 104 ? -11.100 7.284 -4.280 1.00 53.59 104 ILE A O 1
ATOM 831 N N . ASN A 1 105 ? -12.232 6.826 -6.173 1.00 50.94 105 ASN A N 1
ATOM 832 C CA . ASN A 1 105 ? -13.216 5.942 -5.544 1.00 50.94 105 ASN A CA 1
ATOM 833 C C . ASN A 1 105 ? -12.726 4.494 -5.356 1.00 50.94 105 ASN A C 1
ATOM 835 O O . ASN A 1 105 ? -13.178 3.833 -4.427 1.00 50.94 105 ASN A O 1
ATOM 839 N N . HIS A 1 106 ? -11.772 4.021 -6.169 1.00 52.94 106 HIS A N 1
ATOM 840 C CA . HIS A 1 106 ? -11.255 2.644 -6.137 1.00 52.94 106 HIS A CA 1
ATOM 841 C C . HIS A 1 106 ? -9.721 2.588 -6.252 1.00 52.94 106 HIS A C 1
ATOM 843 O O . HIS A 1 106 ? -9.168 2.092 -7.242 1.00 52.94 106 HIS A O 1
ATOM 849 N N . PRO A 1 107 ? -8.970 3.088 -5.253 1.00 56.88 107 PRO A N 1
ATOM 850 C CA . PRO A 1 107 ? -7.519 3.077 -5.327 1.00 56.88 107 PRO A CA 1
ATOM 851 C C . PRO A 1 107 ? -7.005 1.635 -5.290 1.00 56.88 107 PRO A C 1
ATOM 853 O O . PRO A 1 107 ? -7.306 0.890 -4.361 1.00 56.88 107 PRO A O 1
ATOM 856 N N . SER A 1 108 ? -6.143 1.255 -6.236 1.00 52.69 108 SER A N 1
ATOM 857 C CA . SER A 1 108 ? -5.622 -0.121 -6.388 1.00 52.69 108 SER A CA 1
ATOM 858 C C . SER A 1 108 ? -5.009 -0.747 -5.120 1.00 52.69 108 SER A C 1
ATOM 860 O O . SER A 1 108 ? -4.953 -1.968 -4.984 1.00 52.69 108 SER A O 1
ATOM 862 N N . HIS A 1 109 ? -4.577 0.081 -4.165 1.00 56.56 109 HIS A N 1
ATOM 863 C CA . HIS A 1 109 ? -4.019 -0.320 -2.871 1.00 56.56 109 HIS A CA 1
ATOM 864 C C . HIS A 1 109 ? -5.071 -0.604 -1.777 1.00 56.56 109 HIS A C 1
ATOM 866 O O . HIS A 1 109 ? -4.697 -0.961 -0.660 1.00 56.56 109 HIS A O 1
ATOM 872 N N . TYR A 1 110 ? -6.361 -0.470 -2.096 1.00 50.84 110 TYR A N 1
ATOM 873 C CA . TYR A 1 110 ? -7.511 -0.818 -1.253 1.00 50.84 110 TYR A CA 1
ATOM 874 C C . TYR A 1 110 ? -8.427 -1.885 -1.879 1.00 50.84 110 TYR A C 1
ATOM 876 O O . TYR A 1 110 ? -9.254 -2.449 -1.169 1.00 50.84 110 TYR A O 1
ATOM 884 N N . THR A 1 111 ? -8.230 -2.225 -3.159 1.00 57.50 111 THR A N 1
ATOM 885 C CA . THR A 1 111 ? -9.113 -3.111 -3.948 1.00 57.50 111 THR A CA 1
ATOM 886 C C . THR A 1 111 ? -8.496 -4.488 -4.248 1.00 57.50 111 THR A C 1
ATOM 888 O O . THR A 1 111 ? -8.844 -5.155 -5.219 1.00 57.50 111 THR A O 1
ATOM 891 N N . SER A 1 112 ? -7.497 -4.920 -3.471 1.00 55.62 112 SER A N 1
ATOM 892 C CA . SER A 1 112 ? -6.751 -6.168 -3.733 1.00 55.62 112 SER A CA 1
ATOM 893 C C . SER A 1 112 ? -7.484 -7.453 -3.287 1.00 55.62 112 SER A C 1
ATOM 895 O O . SER A 1 112 ? -6.883 -8.527 -3.291 1.00 55.62 112 SER A O 1
ATOM 897 N N . GLY A 1 113 ? -8.754 -7.365 -2.872 1.00 62.38 113 GLY A N 1
ATOM 898 C CA . GLY A 1 113 ? -9.532 -8.466 -2.289 1.00 62.38 113 GLY A CA 1
ATOM 899 C C . GLY A 1 113 ? -10.978 -8.529 -2.795 1.00 62.38 113 GLY A C 1
ATOM 900 O O . GLY A 1 113 ? -11.356 -7.807 -3.706 1.00 62.38 113 GLY A O 1
ATOM 901 N N . LYS A 1 114 ? -11.796 -9.413 -2.204 1.00 70.00 114 LYS A N 1
ATOM 902 C CA . LYS A 1 114 ? -13.225 -9.591 -2.557 1.00 70.00 114 LYS A CA 1
ATOM 903 C C . LYS A 1 114 ? -14.153 -8.500 -1.995 1.00 70.00 114 LYS A C 1
ATOM 905 O O . LYS A 1 114 ? -15.345 -8.533 -2.268 1.00 70.00 114 LYS A O 1
ATOM 910 N N . VAL A 1 115 ? -13.618 -7.622 -1.151 1.00 76.25 115 VAL A N 1
ATOM 911 C CA . VAL A 1 115 ? -14.337 -6.583 -0.408 1.00 76.25 115 VAL A CA 1
ATOM 912 C C . VAL A 1 115 ? -13.512 -5.308 -0.517 1.00 76.25 115 VAL A C 1
ATOM 914 O O . VAL A 1 115 ? -12.291 -5.368 -0.332 1.00 76.25 115 VAL A O 1
ATOM 917 N N . GLU A 1 116 ? -14.157 -4.183 -0.817 1.00 75.38 116 GLU A N 1
ATOM 918 C CA . GLU A 1 116 ? -13.488 -2.886 -0.850 1.00 75.38 116 GLU A CA 1
ATOM 919 C C . GLU A 1 116 ? -13.125 -2.455 0.575 1.00 75.38 116 GLU A C 1
ATOM 921 O O . GLU A 1 116 ? -13.873 -2.674 1.531 1.00 75.38 116 GLU A O 1
ATOM 926 N N . CYS A 1 117 ? -11.962 -1.823 0.747 1.00 78.81 117 CYS A N 1
ATOM 927 C CA . CYS A 1 117 ? -11.512 -1.407 2.078 1.00 78.81 117 CYS A CA 1
ATOM 928 C C . CYS A 1 117 ? -12.513 -0.464 2.772 1.00 78.81 117 CYS A C 1
ATOM 930 O O . CYS A 1 117 ? -12.658 -0.532 3.991 1.00 78.81 117 CYS A O 1
ATOM 932 N N . ILE A 1 118 ? -13.220 0.380 2.009 1.00 81.25 118 ILE A N 1
ATOM 933 C CA . ILE A 1 118 ? -14.236 1.280 2.562 1.00 81.25 118 ILE A CA 1
ATOM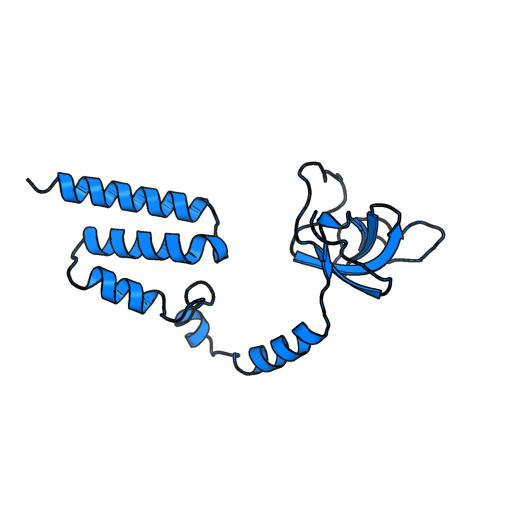 934 C C . ILE A 1 118 ? -15.435 0.515 3.134 1.00 81.25 118 ILE A C 1
ATOM 936 O O . ILE A 1 118 ? -15.830 0.817 4.254 1.00 81.25 118 ILE A O 1
ATOM 940 N N . ASP A 1 119 ? -15.922 -0.528 2.455 1.00 84.12 119 ASP A N 1
ATOM 941 C CA . ASP A 1 119 ? -17.037 -1.363 2.929 1.00 84.12 119 ASP A CA 1
ATOM 942 C C . ASP A 1 119 ? -16.652 -2.118 4.209 1.00 84.12 119 ASP A C 1
ATOM 944 O O . ASP A 1 119 ? -17.425 -2.229 5.163 1.00 84.12 119 ASP A O 1
ATOM 948 N N . ALA A 1 120 ? -15.413 -2.618 4.260 1.00 86.56 120 ALA A N 1
ATOM 949 C CA . ALA A 1 120 ? -14.885 -3.276 5.449 1.00 86.56 120 ALA A CA 1
ATOM 950 C C . ALA A 1 120 ? -14.768 -2.302 6.634 1.00 86.56 120 ALA A C 1
ATOM 952 O O . ALA A 1 120 ? -15.096 -2.668 7.764 1.00 86.56 120 ALA A O 1
ATOM 953 N N . ILE A 1 121 ? -14.315 -1.068 6.384 1.00 90.69 121 ILE A N 1
ATOM 954 C CA . ILE A 1 121 ? -14.241 -0.015 7.403 1.00 90.69 121 ILE A CA 1
ATOM 955 C C . ILE A 1 121 ? -15.647 0.373 7.867 1.00 90.69 121 ILE A C 1
ATOM 957 O O . ILE A 1 121 ? -15.883 0.386 9.073 1.00 90.69 121 ILE A O 1
ATOM 961 N N . GLU A 1 122 ? -16.581 0.623 6.949 1.00 89.44 122 GLU A N 1
ATOM 962 C CA . GLU A 1 122 ? -17.974 0.953 7.266 1.00 89.44 122 GLU A CA 1
ATOM 963 C C . GLU A 1 122 ? -18.587 -0.123 8.167 1.00 89.44 122 GLU A C 1
ATOM 965 O O . GLU A 1 122 ? -19.075 0.183 9.259 1.00 89.44 122 GLU A O 1
ATOM 970 N N . SER A 1 123 ? -18.459 -1.396 7.776 1.00 91.06 123 SER A N 1
ATOM 971 C CA . SER A 1 123 ? -18.959 -2.520 8.567 1.00 91.06 123 SER A CA 1
ATOM 972 C C . SER A 1 123 ? -18.294 -2.620 9.941 1.00 91.06 123 SER A C 1
ATOM 974 O O . SER A 1 123 ? -18.972 -2.971 10.906 1.00 91.06 123 SER A O 1
ATOM 976 N N . ALA A 1 124 ? -16.990 -2.351 10.050 1.00 90.56 124 ALA A N 1
ATOM 977 C CA . ALA A 1 124 ? -16.262 -2.428 11.316 1.00 90.56 124 ALA A CA 1
ATOM 978 C C . ALA A 1 124 ? -16.560 -1.247 12.254 1.00 90.56 124 ALA A C 1
ATOM 980 O O . ALA A 1 124 ? -16.436 -1.386 13.469 1.00 90.56 124 ALA A O 1
ATOM 981 N N . THR A 1 125 ? -16.951 -0.092 11.709 1.00 94.12 125 THR A N 1
ATOM 982 C CA . THR A 1 125 ? -17.228 1.124 12.491 1.00 94.12 125 THR A CA 1
ATOM 983 C C . THR A 1 125 ? -18.710 1.402 12.734 1.00 94.12 125 THR A C 1
ATOM 985 O O . THR A 1 125 ? -19.023 2.350 13.443 1.00 94.12 125 THR A O 1
ATOM 988 N N . ASN A 1 126 ? -19.630 0.585 12.210 1.00 92.44 126 ASN A N 1
ATOM 989 C CA . ASN A 1 126 ? -21.077 0.857 12.220 1.00 92.44 126 ASN A CA 1
ATOM 990 C C . ASN A 1 126 ? -21.715 1.086 13.608 1.00 92.44 126 ASN A C 1
ATOM 992 O O . ASN A 1 126 ? -22.784 1.685 13.701 1.00 92.44 126 ASN A O 1
ATOM 996 N N . ARG A 1 127 ? -21.087 0.600 14.682 1.00 94.25 127 ARG A N 1
ATOM 997 C CA . ARG A 1 127 ? -21.533 0.754 16.078 1.00 94.25 127 ARG A CA 1
ATOM 998 C C . ARG A 1 127 ? -20.561 1.560 16.934 1.00 94.25 127 ARG A C 1
ATOM 1000 O O . ARG A 1 127 ? -20.787 1.689 18.131 1.00 94.25 127 ARG A O 1
ATOM 1007 N N . LEU A 1 128 ? -19.485 2.064 16.339 1.00 93.81 128 LEU A N 1
ATOM 1008 C CA . LEU A 1 128 ? -18.473 2.853 17.027 1.00 93.81 128 LEU A CA 1
ATOM 1009 C C . LEU A 1 128 ? -18.746 4.338 16.804 1.00 93.81 128 LEU A C 1
ATOM 1011 O O . LEU A 1 128 ? -19.260 4.741 15.760 1.00 93.81 128 LEU A O 1
ATOM 1015 N N . GLN A 1 129 ? -18.370 5.168 17.772 1.00 90.75 129 GLN A N 1
ATOM 1016 C CA . GLN A 1 129 ? -18.500 6.619 17.667 1.00 90.75 129 GLN A CA 1
ATOM 1017 C C . GLN A 1 129 ? -17.200 7.318 18.062 1.00 90.75 129 GLN A C 1
ATOM 1019 O O . GLN A 1 129 ? -16.303 6.730 18.666 1.00 90.75 129 GLN A O 1
ATOM 1024 N N . GLY A 1 130 ? -17.084 8.590 17.677 1.00 92.06 130 GLY A N 1
ATOM 1025 C CA . GLY A 1 130 ? -15.969 9.446 18.072 1.00 92.06 130 GLY A CA 1
ATOM 1026 C C . GLY A 1 130 ? -14.598 8.831 17.779 1.00 92.06 130 GLY A C 1
ATOM 1027 O O . GLY A 1 130 ? -14.325 8.358 16.673 1.00 92.06 130 GLY A O 1
ATOM 1028 N N . LEU A 1 131 ? -13.724 8.857 18.785 1.00 91.44 131 LEU A N 1
ATOM 1029 C CA . LEU A 1 131 ? -12.344 8.398 18.653 1.00 91.44 131 LEU A CA 1
ATOM 1030 C C . LEU A 1 131 ? -12.248 6.891 18.363 1.00 91.44 131 LEU A C 1
ATOM 1032 O O . LEU A 1 131 ? -11.335 6.472 17.653 1.00 91.44 131 LEU A O 1
ATOM 1036 N N . GLU A 1 132 ? -13.200 6.086 18.838 1.00 92.81 132 GLU A N 1
ATOM 1037 C CA . GLU A 1 132 ? -13.186 4.636 18.634 1.00 92.81 132 GLU A CA 1
ATOM 1038 C C . GLU A 1 132 ? -13.349 4.260 17.161 1.00 92.81 132 GLU A C 1
ATOM 1040 O O . GLU A 1 132 ? -12.582 3.450 16.629 1.00 92.81 132 GLU A O 1
ATOM 1045 N N . ALA A 1 133 ? -14.301 4.904 16.479 1.00 93.94 133 ALA A N 1
ATOM 1046 C CA . ALA A 1 133 ? -14.527 4.715 15.049 1.00 93.94 133 ALA A CA 1
ATOM 1047 C C . ALA A 1 133 ? -13.300 5.155 14.237 1.00 93.94 133 ALA A C 1
ATOM 1049 O O . ALA A 1 133 ? -12.836 4.429 13.354 1.00 93.94 133 ALA A O 1
ATOM 1050 N N . VAL A 1 134 ? -12.722 6.313 14.578 1.00 93.38 134 VAL A N 1
ATOM 1051 C CA . VAL A 1 134 ? -11.550 6.870 13.885 1.00 93.38 134 VAL A CA 1
ATOM 1052 C C . VAL A 1 134 ? -10.326 5.969 14.042 1.00 93.38 134 VAL A C 1
ATOM 1054 O O . VAL A 1 134 ? -9.631 5.693 13.059 1.00 93.38 134 VAL A O 1
ATOM 1057 N N . CYS A 1 135 ? -10.043 5.498 15.256 1.00 94.06 135 CYS A N 1
ATOM 1058 C CA . CYS A 1 135 ? -8.926 4.593 15.499 1.00 94.06 135 CYS A CA 1
ATOM 1059 C C . CYS A 1 135 ? -9.128 3.263 14.770 1.00 94.06 135 CYS A C 1
ATOM 1061 O O . CYS A 1 135 ? -8.226 2.826 14.056 1.00 94.06 135 CYS A O 1
ATOM 1063 N N . THR A 1 136 ? -10.318 2.667 14.868 1.00 94.69 136 THR A N 1
ATOM 1064 C CA . THR A 1 136 ? -10.643 1.383 14.226 1.00 94.69 136 THR A CA 1
ATOM 1065 C C . THR A 1 136 ? -10.501 1.451 12.706 1.00 94.69 136 THR A C 1
ATOM 1067 O O . THR A 1 136 ? -9.804 0.621 12.116 1.00 94.69 136 THR A O 1
ATOM 1070 N N . ALA A 1 137 ? -11.054 2.487 12.068 1.00 94.88 137 ALA A N 1
ATOM 1071 C CA . ALA A 1 137 ? -10.909 2.709 10.630 1.00 94.88 137 ALA A CA 1
ATOM 1072 C C . ALA A 1 137 ? -9.436 2.833 10.208 1.00 94.88 137 ALA A C 1
ATOM 1074 O O . ALA A 1 137 ? -9.004 2.240 9.218 1.00 94.88 137 ALA A O 1
ATOM 1075 N N . ASN A 1 138 ? -8.637 3.586 10.970 1.00 93.25 138 ASN A N 1
ATOM 1076 C CA . ASN A 1 138 ? -7.226 3.791 10.664 1.00 93.25 138 ASN A CA 1
ATOM 1077 C C . ASN A 1 138 ? -6.393 2.516 10.835 1.00 93.25 138 ASN A C 1
ATOM 1079 O O . ASN A 1 138 ? -5.552 2.240 9.979 1.00 93.25 138 ASN A O 1
ATOM 1083 N N . ILE A 1 139 ? -6.639 1.727 11.883 1.00 97.31 139 ILE A N 1
ATOM 1084 C CA . ILE A 1 139 ? -5.972 0.433 12.092 1.00 97.31 139 ILE A CA 1
ATOM 1085 C C . ILE A 1 139 ? -6.207 -0.465 10.875 1.00 97.31 139 ILE A C 1
ATOM 1087 O O . ILE A 1 139 ? -5.239 -0.925 10.267 1.00 97.31 139 ILE A O 1
ATOM 1091 N N . ILE A 1 140 ? -7.469 -0.639 10.467 1.00 94.44 140 ILE A N 1
ATOM 1092 C CA . ILE A 1 140 ? -7.838 -1.447 9.294 1.00 94.44 140 ILE A CA 1
ATOM 1093 C C . ILE A 1 140 ? -7.137 -0.911 8.044 1.00 94.44 140 ILE A C 1
ATOM 1095 O O . ILE A 1 140 ? -6.436 -1.660 7.369 1.00 94.44 140 ILE A O 1
ATOM 1099 N N . LYS A 1 141 ? -7.239 0.395 7.775 1.00 92.38 141 LYS A N 1
ATOM 1100 C CA . LYS A 1 141 ? -6.612 1.061 6.622 1.00 92.38 141 LYS A CA 1
ATOM 1101 C C . LYS A 1 141 ? -5.110 0.777 6.517 1.00 92.38 141 LYS A C 1
ATOM 1103 O O . LYS A 1 141 ? -4.606 0.480 5.432 1.00 92.38 141 LYS A O 1
ATOM 1108 N N . TYR A 1 142 ? -4.375 0.898 7.622 1.00 91.56 142 TYR A N 1
ATOM 1109 C CA . TYR A 1 142 ? -2.924 0.716 7.620 1.00 91.56 142 TYR A CA 1
ATOM 1110 C C . TYR A 1 142 ? -2.519 -0.761 7.523 1.00 91.56 142 TYR A C 1
ATOM 1112 O O . TYR A 1 142 ? -1.638 -1.094 6.728 1.00 91.56 142 TYR A O 1
ATOM 1120 N N . VAL A 1 143 ? -3.208 -1.654 8.238 1.00 92.56 143 VAL A N 1
ATOM 1121 C CA . VAL A 1 143 ? -2.998 -3.112 8.141 1.00 92.56 143 VAL A CA 1
ATOM 1122 C C . VAL A 1 143 ? -3.411 -3.660 6.773 1.00 92.56 143 VAL A C 1
ATOM 1124 O O . VAL A 1 143 ? -2.894 -4.684 6.338 1.00 92.56 143 VAL A O 1
ATOM 1127 N N . TRP A 1 144 ? -4.297 -2.985 6.047 1.00 87.81 144 TRP A N 1
ATOM 1128 C CA . TRP A 1 144 ? -4.669 -3.389 4.693 1.00 87.81 144 TRP A CA 1
ATOM 1129 C C . TRP A 1 144 ? -3.597 -3.011 3.666 1.00 87.81 144 TRP A C 1
ATOM 1131 O O . TRP A 1 144 ? -3.206 -3.8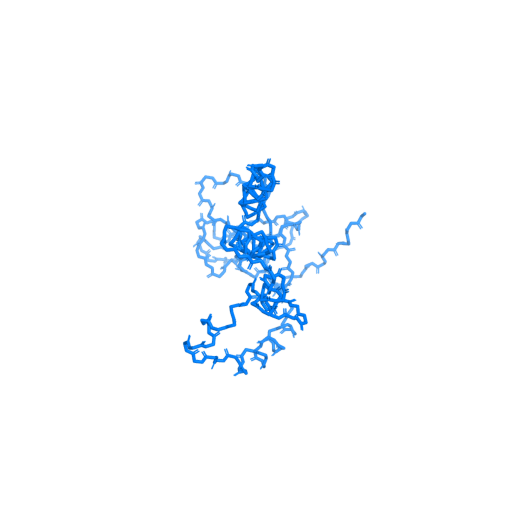24 2.828 1.00 87.81 144 TRP A O 1
ATOM 1141 N N . ARG A 1 145 ? -3.089 -1.773 3.728 1.00 86.50 145 ARG A N 1
ATOM 1142 C CA . ARG A 1 145 ? -2.245 -1.203 2.663 1.00 86.50 145 ARG A CA 1
ATOM 1143 C C . ARG A 1 145 ? -0.743 -1.449 2.820 1.00 86.50 145 ARG A C 1
ATOM 1145 O O . ARG A 1 145 ? 0.003 -1.146 1.890 1.00 86.50 145 ARG A O 1
ATOM 1152 N N . TRP A 1 146 ? -0.278 -1.971 3.959 1.00 87.75 146 TRP A N 1
ATOM 1153 C CA . TRP A 1 146 ? 1.155 -2.001 4.290 1.00 87.75 146 TRP A CA 1
ATOM 1154 C C . TRP A 1 146 ? 2.020 -2.693 3.228 1.00 87.75 146 TRP A C 1
ATOM 1156 O O . TRP A 1 146 ? 3.017 -2.121 2.797 1.00 87.75 146 TRP A O 1
ATOM 1166 N N . LYS A 1 147 ? 1.623 -3.865 2.712 1.00 78.88 147 LYS A N 1
ATOM 1167 C CA . LYS A 1 147 ? 2.395 -4.565 1.663 1.00 78.88 147 LYS A CA 1
ATOM 1168 C C . LYS A 1 147 ? 2.429 -3.830 0.321 1.00 78.88 147 LYS A C 1
ATOM 1170 O O . LYS A 1 147 ? 3.272 -4.148 -0.510 1.00 78.88 147 LYS A O 1
ATOM 1175 N N . PHE A 1 148 ? 1.514 -2.889 0.105 1.00 79.94 148 PHE A N 1
ATOM 1176 C CA . PHE A 1 148 ? 1.284 -2.242 -1.186 1.00 79.94 148 PHE A CA 1
ATOM 1177 C C . PHE A 1 148 ? 1.716 -0.772 -1.218 1.00 79.94 148 PHE A C 1
ATOM 1179 O O . PHE A 1 148 ? 1.745 -0.186 -2.298 1.00 79.94 148 PHE A O 1
ATOM 1186 N N . LYS A 1 149 ? 2.022 -0.162 -0.062 1.00 76.25 149 LYS A N 1
ATOM 1187 C CA . LYS A 1 149 ? 2.337 1.270 0.029 1.00 76.25 149 LYS A CA 1
ATOM 1188 C C . LYS A 1 149 ? 3.601 1.575 0.836 1.00 76.25 149 LYS A C 1
ATOM 1190 O O . LYS A 1 149 ? 4.615 1.867 0.218 1.00 76.25 149 LYS A O 1
ATOM 1195 N N . ASN A 1 150 ? 3.568 1.498 2.172 1.00 70.94 150 ASN A N 1
ATOM 1196 C CA . ASN A 1 150 ? 4.696 1.965 3.002 1.00 70.94 150 ASN A CA 1
ATOM 1197 C C . ASN A 1 150 ? 5.390 0.870 3.836 1.00 70.94 150 ASN A C 1
ATOM 1199 O O . ASN A 1 150 ? 6.259 1.171 4.651 1.00 70.94 150 ASN A O 1
ATOM 1203 N N . GLY A 1 151 ? 5.022 -0.402 3.681 1.00 89.19 151 GLY A N 1
ATOM 1204 C CA . GLY A 1 151 ? 5.636 -1.499 4.430 1.00 89.19 151 GLY A CA 1
ATOM 1205 C C . GLY A 1 151 ? 5.454 -1.356 5.943 1.00 89.19 151 GLY A C 1
ATOM 1206 O O . GLY A 1 151 ? 4.356 -1.091 6.428 1.00 89.19 151 GLY A O 1
ATOM 1207 N N . VAL A 1 152 ? 6.543 -1.548 6.690 1.00 92.44 152 VAL A N 1
ATOM 1208 C CA . VAL A 1 152 ? 6.548 -1.559 8.165 1.00 92.44 152 VAL A CA 1
ATOM 1209 C C . VAL A 1 152 ? 6.037 -0.246 8.766 1.00 92.44 152 VAL A C 1
ATOM 1211 O O . VAL A 1 152 ? 5.349 -0.287 9.780 1.00 92.44 152 VAL A O 1
ATOM 1214 N N . GLU A 1 153 ? 6.260 0.895 8.111 1.00 88.25 153 GLU A N 1
ATOM 1215 C CA . GLU A 1 153 ? 5.796 2.205 8.594 1.00 88.25 153 GLU A CA 1
ATOM 1216 C C . GLU A 1 153 ? 4.265 2.252 8.774 1.00 88.25 153 GLU A C 1
ATOM 1218 O O . GLU A 1 153 ? 3.743 2.885 9.691 1.00 88.25 153 GLU A O 1
ATOM 1223 N N . ASP A 1 154 ? 3.506 1.556 7.919 1.00 91.12 154 ASP A N 1
ATOM 1224 C CA . ASP A 1 154 ? 2.055 1.468 8.092 1.00 91.12 154 ASP A CA 1
ATOM 1225 C C . ASP A 1 154 ? 1.681 0.581 9.290 1.00 91.12 154 ASP A C 1
ATOM 1227 O O . ASP A 1 154 ? 0.730 0.891 10.004 1.00 91.12 154 ASP A O 1
ATOM 1231 N N . LEU A 1 155 ? 2.453 -0.466 9.587 1.00 96.38 155 LEU A N 1
ATOM 1232 C CA . LEU A 1 155 ? 2.236 -1.278 10.790 1.00 96.38 155 LEU A CA 1
ATOM 1233 C C . LEU A 1 155 ? 2.515 -0.477 12.070 1.00 96.38 155 LEU A C 1
ATOM 1235 O O . LEU A 1 155 ? 1.768 -0.591 13.041 1.00 96.38 155 LEU A O 1
ATOM 1239 N N . GLU A 1 156 ? 3.532 0.384 12.061 1.00 95.06 156 GLU A N 1
ATOM 1240 C CA . GLU A 1 156 ? 3.822 1.299 13.171 1.00 95.06 156 GLU A CA 1
ATOM 1241 C C . GLU A 1 156 ? 2.689 2.312 13.375 1.00 95.06 156 GLU A C 1
ATOM 1243 O O . GLU A 1 156 ? 2.242 2.531 14.504 1.00 95.06 156 GLU A O 1
ATOM 1248 N N . LYS A 1 157 ? 2.137 2.865 12.286 1.00 90.31 157 LYS A N 1
ATOM 1249 C CA . LYS A 1 157 ? 0.940 3.722 12.348 1.00 90.31 157 LYS A CA 1
ATOM 1250 C C . LYS A 1 157 ? -0.264 2.970 12.907 1.00 90.31 157 LYS A C 1
ATOM 1252 O O . LYS A 1 157 ? -0.959 3.508 13.764 1.00 90.31 157 LYS A O 1
ATOM 1257 N N . ALA A 1 158 ? -0.507 1.736 12.466 1.00 97.44 158 ALA A N 1
ATOM 1258 C CA . ALA A 1 158 ? -1.583 0.905 13.006 1.00 97.44 158 ALA A CA 1
ATOM 1259 C C . ALA A 1 158 ? -1.416 0.681 14.518 1.00 97.44 158 ALA A C 1
ATOM 1261 O O . ALA A 1 158 ? -2.373 0.856 15.271 1.00 97.44 158 ALA A O 1
ATOM 1262 N N . SER A 1 159 ? -0.194 0.371 14.961 1.00 97.19 159 SER A N 1
ATOM 1263 C CA . SER A 1 159 ? 0.147 0.205 16.379 1.00 97.19 159 SER A CA 1
ATOM 1264 C C . SER A 1 159 ? -0.150 1.469 17.191 1.00 97.19 159 SER A C 1
ATOM 1266 O O . SER A 1 159 ? -0.759 1.394 18.256 1.00 97.19 159 SER A O 1
ATOM 1268 N N . TRP A 1 160 ? 0.183 2.651 16.663 1.00 97.31 160 TRP A N 1
ATOM 1269 C CA . TRP A 1 160 ? -0.122 3.923 17.323 1.00 97.31 160 TRP A CA 1
ATOM 1270 C C . TRP A 1 160 ? -1.629 4.124 17.558 1.00 97.31 160 TRP A C 1
ATOM 1272 O O . TRP A 1 160 ? -2.039 4.442 18.675 1.00 97.31 160 TRP A O 1
ATOM 1282 N N . TYR A 1 161 ? -2.464 3.887 16.538 1.00 97.19 161 TYR A N 1
ATOM 1283 C CA . TYR A 1 161 ? -3.923 4.006 16.677 1.00 97.19 161 TYR A CA 1
ATOM 1284 C C . TYR A 1 161 ? -4.508 2.937 17.604 1.00 97.19 161 TYR A C 1
ATOM 1286 O O . TYR A 1 161 ? -5.433 3.228 18.360 1.00 97.19 161 TYR A O 1
ATOM 1294 N N . LEU A 1 162 ? -3.956 1.721 17.586 1.00 97.81 162 LEU A N 1
ATOM 1295 C CA . LEU A 1 162 ? -4.359 0.657 18.502 1.00 97.81 162 LEU A CA 1
ATOM 1296 C C . LEU A 1 162 ? -4.066 1.037 19.957 1.00 97.81 162 LEU A C 1
ATOM 1298 O O . LEU A 1 162 ? -4.937 0.893 20.810 1.00 97.81 162 LEU A O 1
ATOM 1302 N N . ASN A 1 163 ? -2.884 1.587 20.233 1.00 96.31 163 ASN A N 1
ATOM 1303 C CA . ASN A 1 163 ? -2.534 2.064 21.571 1.00 96.31 163 ASN A CA 1
ATOM 1304 C C . ASN A 1 163 ? -3.480 3.179 22.034 1.00 96.31 163 ASN A C 1
ATOM 1306 O O . ASN A 1 163 ? -3.971 3.129 23.158 1.00 96.31 163 ASN A O 1
ATOM 1310 N N . LYS A 1 164 ? -3.813 4.132 21.154 1.00 94.94 164 LYS A N 1
ATOM 1311 C CA . LYS A 1 164 ? -4.796 5.186 21.451 1.00 94.94 164 LYS A CA 1
ATOM 1312 C C . LYS A 1 164 ? -6.187 4.636 21.757 1.00 94.94 164 LYS A C 1
ATOM 1314 O O . LYS A 1 164 ? -6.835 5.106 22.686 1.00 94.94 164 LYS A O 1
ATOM 1319 N N . LEU A 1 165 ? -6.636 3.633 21.006 1.00 96.06 165 LEU A N 1
ATOM 1320 C CA . LEU A 1 165 ? -7.918 2.972 21.251 1.00 96.06 165 LEU A CA 1
ATOM 1321 C C . LEU A 1 165 ? -7.933 2.244 22.602 1.00 96.06 165 LEU A C 1
ATOM 1323 O O . LEU A 1 165 ? -8.908 2.335 23.340 1.00 96.06 165 LEU A O 1
ATOM 1327 N N . ILE A 1 166 ? -6.835 1.569 22.952 1.00 96.31 166 ILE A N 1
ATOM 1328 C CA . ILE A 1 166 ? -6.674 0.904 24.251 1.00 96.31 166 ILE A CA 1
ATOM 1329 C C . ILE A 1 166 ? -6.694 1.921 25.399 1.00 96.31 1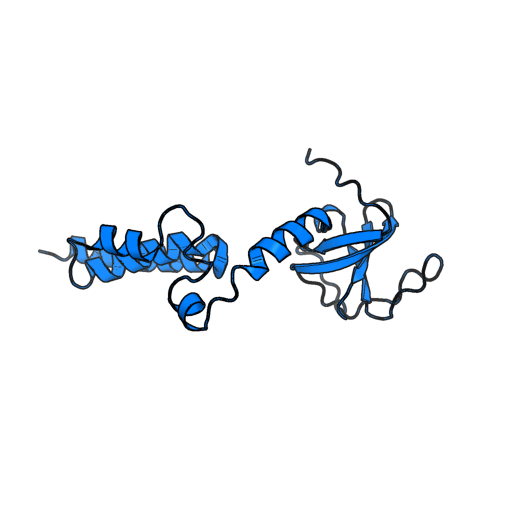66 ILE A C 1
ATOM 1331 O O . ILE A 1 166 ? -7.295 1.647 26.435 1.00 96.31 166 ILE A O 1
ATOM 1335 N N . GLU A 1 167 ? -6.035 3.073 25.243 1.00 94.44 167 GLU A N 1
ATOM 1336 C CA . GLU A 1 167 ? -6.075 4.164 26.226 1.00 94.44 167 GLU A CA 1
ATOM 1337 C C . GLU A 1 167 ? -7.508 4.660 26.443 1.00 94.44 167 GLU A C 1
ATOM 1339 O O . GLU A 1 167 ? -7.948 4.739 27.588 1.00 94.44 167 GLU A O 1
ATOM 1344 N N . GLN A 1 168 ? -8.245 4.923 25.360 1.00 91.31 168 GLN A N 1
ATOM 1345 C CA . GLN A 1 168 ? -9.637 5.374 25.418 1.00 91.31 168 GLN A CA 1
ATOM 1346 C C . GLN A 1 168 ? -10.532 4.352 26.131 1.00 91.31 168 GLN A C 1
ATOM 1348 O O . GLN A 1 168 ? -11.197 4.695 27.103 1.00 91.31 168 GLN A O 1
ATOM 1353 N N . ALA A 1 169 ? -10.466 3.082 25.726 1.00 91.00 169 ALA A N 1
ATOM 1354 C CA . ALA A 1 169 ? -11.268 2.008 26.316 1.00 91.00 169 ALA A CA 1
ATOM 1355 C C . ALA A 1 169 ? -10.942 1.745 27.800 1.00 91.00 169 ALA A C 1
ATOM 1357 O O . ALA A 1 169 ? -11.759 1.198 28.535 1.00 91.00 169 ALA A O 1
ATOM 1358 N N . LYS A 1 170 ? -9.739 2.115 28.262 1.00 92.81 170 LYS A N 1
ATOM 1359 C CA . LYS A 1 170 ? -9.352 2.059 29.683 1.00 92.81 170 LYS A CA 1
ATOM 1360 C C . LYS A 1 170 ? -9.724 3.325 30.464 1.00 92.81 170 LYS A C 1
ATOM 1362 O O . LYS A 1 170 ? -9.787 3.260 31.691 1.00 92.81 170 LYS A O 1
ATOM 1367 N N . GLY A 1 171 ? -9.884 4.456 29.775 1.00 76.25 171 GLY A N 1
ATOM 1368 C CA . GLY A 1 171 ? -10.141 5.785 30.336 1.00 76.25 171 GLY A CA 1
ATOM 1369 C C . GLY A 1 171 ? -11.619 6.115 30.549 1.00 76.25 171 GLY A C 1
ATOM 1370 O O . GLY A 1 171 ? -11.916 7.103 31.212 1.00 76.25 171 GLY A O 1
ATOM 1371 N N . GLU A 1 172 ? -12.536 5.290 30.045 1.00 58.28 172 GLU A N 1
ATOM 1372 C CA . GLU A 1 172 ? -13.961 5.346 30.383 1.00 58.28 172 GLU A CA 1
ATOM 1373 C C . GLU A 1 172 ? -14.196 4.755 31.785 1.00 58.28 172 GLU A C 1
ATOM 1375 O O . GLU A 1 172 ? -14.492 3.571 31.961 1.00 58.28 172 GLU A O 1
ATOM 1380 N N . LYS A 1 173 ? -14.004 5.596 32.804 1.00 42.78 173 LYS A N 1
ATOM 1381 C CA . LYS A 1 173 ? -14.512 5.413 34.168 1.00 42.78 173 LYS A CA 1
ATOM 1382 C C . LYS A 1 173 ? -15.308 6.634 34.594 1.00 42.78 173 LYS A C 1
ATOM 1384 O O . LYS A 1 173 ? -14.852 7.756 34.283 1.00 42.78 173 LYS A O 1
#

Foldseek 3Di:
DPDPPDDDFFFKKFFQDDPPPPPPVFFQDDGGWIFTFHDDDVFKTKTQTPDQGRDAQDDPPRDRRHGRRIDIDGSVRMDTDPVVVVVVVVVVVVVPPDDVVCCVVQPVLQPPDPDGLVRVLCVQLVPPDDLLSVLSSLLSVLVSRQVPPPPVVSVVSSVVSVVVNVVVVVPPD